Protein AF-A0A933M5R0-F1 (afdb_monomer_lite)

Secondary structure (DSSP, 8-state):
--HHHHHHH---S--GGGT-SSGGGS-GGGHHHHHHHHHTTT----HHHHHTS----HHHHHHHHHHHHHHHHHHHHHHTTPPPP-

Structure (mmCIF, N/CA/C/O backbone):
data_AF-A0A933M5R0-F1
#
_entry.id   AF-A0A933M5R0-F1
#
loop_
_atom_site.group_PDB
_atom_site.id
_atom_site.type_symbol
_atom_site.label_atom_id
_atom_site.label_alt_id
_atom_site.label_comp_id
_atom_site.label_asym_id
_atom_site.label_entity_id
_atom_site.label_seq_id
_atom_site.pdbx_PDB_ins_code
_atom_site.Cartn_x
_atom_site.Cartn_y
_atom_site.Cartn_z
_atom_site.occupancy
_atom_site.B_iso_or_equiv
_atom_site.auth_seq_id
_atom_site.auth_comp_id
_atom_site.auth_asym_id
_atom_site.auth_atom_id
_atom_site.pdbx_PDB_model_num
ATOM 1 N N . MET A 1 1 ? 2.749 12.619 -19.204 1.00 44.34 1 MET A N 1
ATOM 2 C CA . MET A 1 1 ? 1.728 12.144 -18.258 1.00 44.34 1 MET A CA 1
ATOM 3 C C . MET A 1 1 ? 0.488 13.002 -18.423 1.00 44.34 1 MET A C 1
ATOM 5 O O . MET A 1 1 ? 0.574 14.210 -18.233 1.00 44.34 1 MET A O 1
ATOM 9 N N . THR A 1 2 ? -0.607 12.419 -18.886 1.00 64.25 2 THR A N 1
ATOM 10 C CA . THR A 1 2 ? -1.887 13.091 -19.142 1.00 64.25 2 THR A CA 1
ATOM 11 C C . THR A 1 2 ? -2.802 13.003 -17.916 1.00 64.25 2 THR A C 1
ATOM 13 O O . THR A 1 2 ? -2.566 12.207 -17.007 1.00 64.25 2 THR A O 1
ATOM 16 N N . LEU A 1 3 ? -3.849 13.832 -17.865 1.00 53.28 3 LEU A N 1
ATOM 17 C CA . LEU A 1 3 ? -4.816 13.832 -16.759 1.00 53.28 3 LEU A CA 1
ATOM 18 C C . LEU A 1 3 ? -5.532 12.471 -16.609 1.00 53.28 3 LEU A C 1
ATOM 20 O O . LEU A 1 3 ? -5.803 12.039 -15.493 1.00 53.28 3 LEU A O 1
ATOM 24 N N . ASP A 1 4 ? -5.769 11.776 -17.725 1.00 54.56 4 ASP A N 1
ATOM 25 C CA . ASP A 1 4 ? -6.338 10.421 -17.758 1.00 54.56 4 ASP A CA 1
ATOM 26 C C . ASP A 1 4 ? -5.400 9.374 -17.147 1.00 54.56 4 ASP A C 1
ATOM 28 O O . ASP A 1 4 ? -5.846 8.433 -16.493 1.00 54.56 4 ASP A O 1
ATOM 32 N N . GLU A 1 5 ? -4.086 9.539 -17.316 1.00 53.09 5 GLU A N 1
ATOM 33 C CA . GLU A 1 5 ? -3.099 8.659 -16.685 1.00 53.09 5 GLU A CA 1
ATOM 34 C C . GLU A 1 5 ? -3.049 8.890 -15.173 1.00 53.09 5 GLU A C 1
ATOM 36 O O . GLU A 1 5 ? -2.929 7.932 -14.418 1.00 53.09 5 GLU A O 1
ATOM 41 N N . LEU A 1 6 ? -3.224 10.134 -14.717 1.00 50.47 6 LEU A N 1
ATOM 42 C CA . LEU A 1 6 ? -3.295 10.476 -13.293 1.00 50.47 6 LEU A CA 1
ATOM 43 C C . LEU A 1 6 ? -4.540 9.899 -12.598 1.00 50.47 6 LEU A C 1
ATOM 45 O O . LEU A 1 6 ? -4.444 9.497 -11.441 1.00 50.47 6 LEU A O 1
ATOM 49 N N . TRP A 1 7 ? -5.680 9.785 -13.290 1.00 48.62 7 TRP A N 1
ATOM 50 C CA . TRP A 1 7 ? -6.892 9.148 -12.748 1.00 48.62 7 TRP A CA 1
ATOM 51 C C . TRP A 1 7 ? -6.707 7.662 -12.423 1.00 48.62 7 TRP A C 1
ATOM 53 O O . TRP A 1 7 ? -7.328 7.171 -11.486 1.00 48.62 7 TRP A O 1
ATOM 63 N N . LYS A 1 8 ? -5.814 6.959 -13.131 1.00 49.22 8 LYS A N 1
ATOM 64 C CA . LYS A 1 8 ? -5.460 5.564 -12.813 1.00 49.22 8 LYS A CA 1
ATOM 65 C C . LYS A 1 8 ? -4.710 5.433 -11.484 1.00 49.22 8 LYS A C 1
ATOM 67 O O . LYS A 1 8 ? -4.797 4.398 -10.835 1.00 49.22 8 LYS A O 1
ATOM 72 N N . TYR A 1 9 ? -3.998 6.484 -11.078 1.00 49.69 9 TYR A N 1
ATOM 73 C CA . TYR A 1 9 ? -3.287 6.559 -9.798 1.00 49.69 9 TYR A CA 1
ATOM 74 C C . TYR A 1 9 ? -4.120 7.208 -8.688 1.00 49.69 9 TYR A C 1
ATOM 76 O O . TYR A 1 9 ? -3.790 7.074 -7.509 1.00 49.69 9 TYR A O 1
ATOM 84 N N . ALA A 1 10 ? -5.216 7.890 -9.036 1.00 48.53 10 ALA A N 1
ATOM 85 C CA . ALA A 1 10 ? -6.221 8.347 -8.088 1.00 48.53 10 ALA A CA 1
ATOM 86 C C . ALA A 1 10 ? -7.028 7.132 -7.604 1.00 48.53 10 ALA A C 1
ATOM 88 O O . ALA A 1 10 ? -8.143 6.879 -8.052 1.00 48.53 10 ALA A O 1
ATOM 89 N N . TYR A 1 11 ? -6.433 6.345 -6.709 1.00 50.69 11 TYR A N 1
ATOM 90 C CA . TYR A 1 11 ? -7.039 5.184 -6.062 1.00 50.69 11 TYR A CA 1
ATOM 91 C C . TYR A 1 11 ? -8.234 5.633 -5.205 1.00 50.69 11 TYR A C 1
ATOM 93 O O . TYR A 1 11 ? -8.132 5.891 -4.003 1.00 50.69 11 TYR A O 1
ATOM 101 N N . VAL A 1 12 ? -9.393 5.802 -5.843 1.00 47.34 12 VAL A N 1
ATOM 102 C CA . VAL A 1 12 ? -10.647 6.167 -5.187 1.00 47.34 12 VAL A CA 1
ATOM 103 C C . VAL A 1 12 ? -11.292 4.900 -4.621 1.00 47.34 12 VAL A C 1
ATOM 105 O O . VAL A 1 12 ? -12.081 4.228 -5.275 1.00 47.34 12 VAL A O 1
ATOM 108 N N . LYS A 1 13 ? -10.972 4.635 -3.350 1.00 56.53 13 LYS A N 1
ATOM 109 C CA . LYS A 1 13 ? -11.794 4.008 -2.291 1.00 56.53 13 LYS A CA 1
ATOM 110 C C . LYS A 1 13 ? -12.413 2.610 -2.467 1.00 56.53 13 LYS A C 1
ATOM 112 O O . LYS A 1 13 ? -12.905 2.113 -1.456 1.00 56.53 13 LYS A O 1
ATOM 117 N N . ARG A 1 14 ? -12.433 1.976 -3.641 1.00 62.59 14 ARG A N 1
ATOM 118 C CA . ARG A 1 14 ? -13.033 0.636 -3.801 1.00 62.59 14 ARG A CA 1
ATOM 119 C C . ARG A 1 14 ? -11.986 -0.431 -4.112 1.00 62.59 14 ARG A C 1
ATOM 121 O O . ARG A 1 14 ? -11.184 -0.199 -5.014 1.00 62.59 14 ARG A O 1
ATOM 128 N N . PRO A 1 15 ? -12.010 -1.576 -3.406 1.00 77.44 15 PRO A N 1
ATOM 129 C CA . PRO A 1 15 ? -11.165 -2.715 -3.732 1.00 77.44 15 PRO A CA 1
ATOM 130 C C . PRO A 1 15 ? -11.362 -3.162 -5.185 1.00 77.44 15 PRO A C 1
ATOM 132 O O . PRO A 1 15 ? -12.491 -3.285 -5.663 1.00 77.44 15 PRO A O 1
ATOM 135 N N . LEU A 1 16 ? -10.275 -3.459 -5.890 1.00 80.94 16 LEU A N 1
ATOM 136 C CA . LEU A 1 16 ? -10.288 -3.990 -7.252 1.00 80.94 16 LEU A CA 1
ATOM 137 C C . LEU A 1 16 ? -11.003 -5.344 -7.341 1.00 80.94 16 LEU A C 1
ATOM 139 O O . LEU A 1 16 ? -11.512 -5.685 -8.406 1.00 80.94 16 LEU A O 1
ATOM 143 N N . THR A 1 17 ? -11.106 -6.084 -6.236 1.00 81.69 17 THR A N 1
ATOM 144 C CA . THR A 1 17 ? -11.911 -7.310 -6.114 1.00 81.69 17 THR A CA 1
ATOM 145 C C . THR A 1 17 ? -13.417 -7.079 -6.230 1.00 81.69 17 THR A C 1
ATOM 147 O O . THR A 1 17 ? -14.148 -8.006 -6.571 1.00 81.69 17 THR A O 1
ATOM 150 N N . GLU A 1 18 ? -13.902 -5.855 -5.997 1.00 80.75 18 GLU A N 1
ATOM 151 C CA . GLU A 1 18 ? -15.302 -5.482 -6.246 1.00 80.75 18 GLU A CA 1
ATOM 152 C C . GLU A 1 18 ? -15.567 -5.149 -7.721 1.00 80.75 18 GLU A C 1
ATOM 154 O O . GLU A 1 18 ? -16.719 -5.105 -8.153 1.00 80.75 18 GLU A O 1
ATOM 159 N N . ILE A 1 19 ? -14.508 -4.886 -8.490 1.00 82.69 19 ILE A N 1
ATOM 160 C CA . ILE A 1 19 ? -14.579 -4.479 -9.898 1.00 82.69 19 ILE A CA 1
ATOM 161 C C . ILE A 1 19 ? -14.293 -5.674 -10.813 1.00 82.69 19 ILE A C 1
ATOM 163 O O . ILE A 1 19 ? -14.987 -5.871 -11.808 1.00 82.69 19 ILE A O 1
ATOM 167 N N . TYR A 1 20 ? -13.299 -6.488 -10.455 1.00 83.38 20 TYR A N 1
ATOM 168 C CA . TYR A 1 20 ? -12.881 -7.681 -11.182 1.00 83.38 20 TYR A CA 1
ATOM 169 C C . TYR A 1 20 ? -13.055 -8.909 -10.288 1.00 83.38 20 TYR A C 1
ATOM 171 O O . TYR A 1 20 ? -12.474 -8.991 -9.209 1.00 83.38 20 TYR A O 1
ATOM 179 N N . SER A 1 21 ? -13.837 -9.886 -10.741 1.00 83.94 21 SER A N 1
ATOM 180 C CA . SER A 1 21 ? -14.122 -11.116 -9.990 1.00 83.94 21 SER A CA 1
ATOM 181 C C . SER A 1 21 ? -12.980 -12.138 -10.005 1.00 83.94 21 SER A C 1
ATOM 183 O O . SER A 1 21 ? -12.956 -13.035 -9.164 1.00 83.94 21 SER A O 1
ATOM 185 N N . SER A 1 22 ? -12.042 -12.016 -10.947 1.00 87.75 22 SER A N 1
ATOM 186 C CA . SER A 1 22 ? -10.871 -12.884 -11.086 1.00 87.75 22 SER A CA 1
ATOM 187 C C . SER A 1 22 ? -9.625 -12.062 -11.403 1.00 87.75 22 SER A C 1
ATOM 189 O O . SER A 1 22 ? -9.701 -11.073 -12.128 1.00 87.75 22 SER A O 1
ATOM 191 N N . VAL A 1 23 ? -8.463 -12.516 -10.920 1.00 87.81 23 VAL A N 1
ATOM 192 C CA . VAL A 1 23 ? -7.145 -11.923 -11.223 1.00 87.81 23 VAL A CA 1
ATOM 193 C C . VAL A 1 23 ? -6.810 -11.958 -12.718 1.00 87.81 23 VAL A C 1
ATOM 195 O O . VAL A 1 23 ? -6.010 -11.157 -13.204 1.00 87.81 23 VAL A O 1
ATOM 198 N N . ASP A 1 24 ? -7.411 -12.885 -13.463 1.00 91.25 24 ASP A N 1
ATOM 199 C CA . ASP A 1 24 ? -7.186 -13.026 -14.902 1.00 91.25 24 ASP A CA 1
ATOM 200 C C . ASP A 1 24 ? -7.853 -11.911 -15.713 1.00 91.25 24 ASP A C 1
ATOM 202 O O . ASP A 1 24 ? -7.352 -11.562 -16.781 1.00 91.25 24 ASP A O 1
ATOM 206 N N . ASP A 1 25 ? -8.908 -11.303 -15.165 1.00 86.56 25 ASP A N 1
ATOM 207 C CA . ASP A 1 25 ? -9.654 -10.206 -15.790 1.00 86.56 25 ASP A CA 1
ATOM 208 C C . ASP A 1 25 ? -9.006 -8.832 -15.531 1.00 86.56 25 ASP A C 1
ATOM 210 O O . ASP A 1 25 ? -9.419 -7.820 -16.099 1.00 86.56 25 ASP A O 1
ATOM 214 N N . VAL A 1 26 ? -7.986 -8.785 -14.668 1.00 84.56 26 VAL A N 1
ATOM 215 C CA . VAL A 1 26 ? -7.316 -7.555 -14.237 1.00 84.56 26 VAL A CA 1
ATOM 216 C C . VAL A 1 26 ? -6.157 -7.232 -15.186 1.00 84.56 26 VAL A C 1
ATOM 218 O O . VAL A 1 26 ? -5.319 -8.108 -15.444 1.00 84.56 26 VAL A O 1
ATOM 221 N N . PRO A 1 27 ? -6.037 -5.980 -15.675 1.00 87.25 27 PRO A N 1
ATOM 222 C CA . PRO A 1 27 ? -4.858 -5.540 -16.419 1.00 87.25 27 PRO A CA 1
ATOM 223 C C . PRO A 1 27 ? -3.569 -5.824 -15.641 1.00 87.25 27 PRO A C 1
ATOM 225 O O . PRO A 1 27 ? -3.537 -5.706 -14.416 1.00 87.25 27 PRO A O 1
ATOM 228 N N . PHE A 1 28 ? -2.504 -6.220 -16.341 1.00 81.81 28 PHE A N 1
ATOM 229 C CA . PHE A 1 28 ? -1.268 -6.707 -15.716 1.00 81.81 28 PHE A CA 1
ATOM 230 C C . PHE A 1 28 ? -0.704 -5.732 -14.674 1.00 81.81 28 PHE A C 1
ATOM 232 O O . PHE A 1 28 ? -0.307 -6.153 -13.590 1.00 81.81 28 PHE A O 1
ATOM 239 N N . GLU A 1 29 ? -0.743 -4.436 -14.979 1.00 82.62 29 GLU A N 1
ATOM 240 C CA . GLU A 1 29 ? -0.276 -3.350 -14.119 1.00 82.62 29 GLU A CA 1
ATOM 241 C C . GLU A 1 29 ? -1.043 -3.205 -12.793 1.00 82.62 29 GLU A C 1
ATOM 243 O O . GLU A 1 29 ? -0.543 -2.536 -11.898 1.00 82.62 29 GLU A O 1
ATOM 248 N N . PHE A 1 30 ? -2.217 -3.834 -12.657 1.00 82.69 30 PHE A N 1
ATOM 249 C CA . PHE A 1 30 ? -3.062 -3.792 -11.457 1.00 82.69 30 PHE A CA 1
ATOM 250 C C . PHE A 1 30 ? -3.251 -5.164 -10.799 1.00 82.69 30 PHE A C 1
ATOM 252 O O . PHE A 1 30 ? -3.979 -5.285 -9.812 1.00 82.69 30 PHE A O 1
ATOM 259 N N . LYS A 1 31 ? -2.621 -6.227 -11.322 1.00 84.56 31 LYS A N 1
ATOM 260 C CA . LYS A 1 31 ? -2.751 -7.574 -10.743 1.00 84.56 31 LYS A CA 1
ATOM 261 C C . LYS A 1 31 ? -2.213 -7.633 -9.319 1.00 84.56 31 LYS A C 1
ATOM 263 O O . LYS A 1 31 ? -2.798 -8.313 -8.482 1.00 84.56 31 LYS A O 1
ATOM 268 N N . MET A 1 32 ? -1.133 -6.909 -9.025 1.00 81.06 32 MET A N 1
ATOM 269 C CA . MET A 1 32 ? -0.572 -6.854 -7.674 1.00 81.06 32 MET A CA 1
ATOM 270 C C . MET A 1 32 ? -1.516 -6.160 -6.691 1.00 81.06 32 MET A C 1
ATOM 272 O O . MET A 1 32 ? -1.665 -6.619 -5.565 1.00 81.06 32 MET A O 1
ATOM 276 N N . GLU A 1 33 ? -2.183 -5.094 -7.113 1.00 81.12 33 GLU A N 1
ATOM 277 C CA . GLU A 1 33 ? -3.160 -4.338 -6.331 1.00 81.12 33 GLU A CA 1
ATOM 278 C C . GLU A 1 33 ? -4.421 -5.169 -6.105 1.00 81.12 33 GLU A C 1
ATOM 280 O O . GLU A 1 33 ? -4.915 -5.233 -4.986 1.00 81.12 33 GLU A O 1
ATOM 285 N N . TRP A 1 34 ? -4.882 -5.901 -7.120 1.00 86.56 34 TRP A N 1
ATOM 286 C CA . TRP A 1 34 ? -5.997 -6.831 -6.962 1.00 86.56 34 TRP A CA 1
ATOM 287 C C . TRP A 1 34 ? -5.658 -7.975 -6.008 1.00 86.56 34 TRP A C 1
ATOM 289 O O . TRP A 1 34 ? -6.479 -8.336 -5.174 1.00 86.56 34 TRP A O 1
ATOM 299 N N . LEU A 1 35 ? -4.444 -8.531 -6.084 1.00 82.06 35 LEU A N 1
ATOM 300 C CA . LEU A 1 35 ? -3.984 -9.560 -5.148 1.00 82.06 35 LEU A CA 1
ATOM 301 C C . LEU A 1 35 ? -3.878 -9.005 -3.723 1.00 82.06 35 LEU A C 1
ATOM 303 O O . LEU A 1 35 ? -4.282 -9.682 -2.781 1.00 82.06 35 LEU A O 1
ATOM 307 N N . LYS A 1 36 ? -3.407 -7.766 -3.549 1.00 80.06 36 LYS A N 1
ATOM 308 C CA . LYS A 1 36 ? -3.476 -7.078 -2.253 1.00 80.06 36 LYS A CA 1
ATOM 309 C C . LYS A 1 36 ? -4.930 -6.950 -1.800 1.00 80.06 36 LYS A C 1
ATOM 311 O O . LYS A 1 36 ? -5.260 -7.370 -0.708 1.00 80.06 36 LYS A O 1
ATOM 316 N N . ASP A 1 37 ? -5.851 -6.506 -2.638 1.00 79.06 37 ASP A N 1
ATOM 317 C CA . ASP A 1 37 ? -7.257 -6.410 -2.236 1.00 79.06 37 ASP A CA 1
ATOM 318 C C . ASP A 1 37 ? -7.907 -7.782 -1.948 1.00 79.06 37 ASP A C 1
ATOM 320 O O . ASP A 1 37 ? -8.758 -7.898 -1.068 1.00 79.06 37 ASP A O 1
ATOM 324 N N . ALA A 1 38 ? -7.496 -8.847 -2.638 1.00 79.19 38 ALA A N 1
ATOM 325 C CA . ALA A 1 38 ? -8.013 -10.203 -2.444 1.00 79.19 38 ALA A CA 1
ATOM 326 C C . ALA A 1 38 ? -7.487 -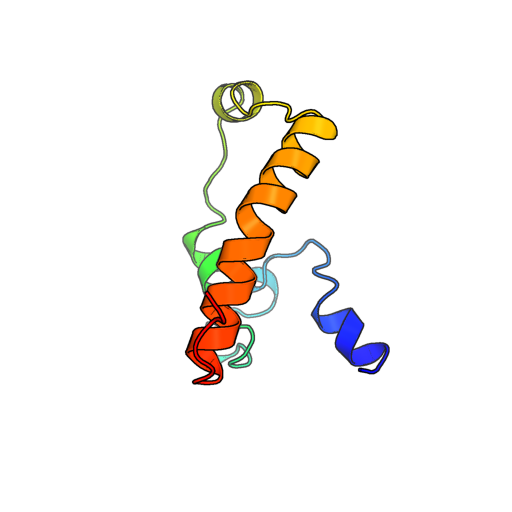10.880 -1.173 1.00 79.19 38 ALA A C 1
ATOM 328 O O . ALA A 1 38 ? -8.226 -11.627 -0.527 1.00 79.19 38 ALA A O 1
ATOM 329 N N . TYR A 1 39 ? -6.227 -10.628 -0.812 1.00 74.25 39 TYR A N 1
ATOM 330 C CA . TYR A 1 39 ? -5.544 -11.314 0.289 1.00 74.25 39 TYR A CA 1
ATOM 331 C C . TYR A 1 39 ? -5.265 -10.423 1.513 1.00 74.25 39 TYR A C 1
ATOM 333 O O . TYR A 1 39 ? -5.107 -10.949 2.611 1.00 74.25 39 TYR A O 1
ATOM 341 N N . ASP A 1 40 ? -5.252 -9.099 1.354 1.00 65.06 40 ASP A N 1
ATOM 342 C CA . ASP A 1 40 ? -4.901 -8.096 2.375 1.00 65.06 40 ASP A CA 1
ATOM 343 C C . ASP A 1 40 ? -6.156 -7.379 2.937 1.00 65.06 40 ASP A C 1
ATOM 345 O O . ASP A 1 40 ? -6.164 -6.926 4.084 1.00 65.06 40 ASP A O 1
ATOM 349 N N . TYR A 1 41 ? -7.294 -7.375 2.219 1.00 54.12 41 TYR A N 1
ATOM 350 C CA . TYR A 1 41 ? -8.542 -6.714 2.663 1.00 54.12 41 TYR A CA 1
ATOM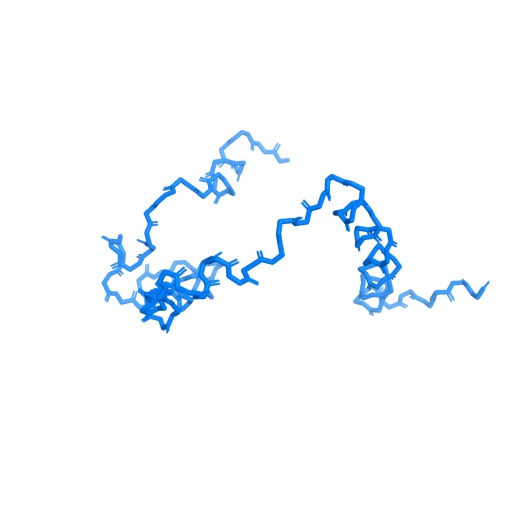 351 C C . TYR A 1 41 ? -9.363 -7.496 3.714 1.00 54.12 41 TYR A C 1
ATOM 353 O O . TYR A 1 41 ? -10.538 -7.218 3.954 1.00 54.12 41 TYR A O 1
ATOM 361 N N . LYS A 1 42 ? -8.757 -8.470 4.399 1.00 49.81 42 LYS A N 1
ATOM 362 C CA . LYS A 1 42 ? -9.327 -9.069 5.621 1.00 49.81 42 LYS A CA 1
ATOM 363 C C . LYS A 1 42 ? -8.534 -8.759 6.883 1.00 49.81 42 LYS A C 1
ATOM 365 O O . LYS A 1 42 ? -8.711 -9.439 7.892 1.00 49.81 42 LYS A O 1
ATOM 370 N N . ARG A 1 43 ? -7.712 -7.710 6.891 1.00 50.31 43 ARG A N 1
ATOM 371 C CA . ARG A 1 43 ? -7.197 -7.182 8.155 1.00 50.31 43 ARG A CA 1
ATOM 372 C C . ARG A 1 43 ? -8.186 -6.178 8.750 1.00 50.31 43 ARG A C 1
ATOM 374 O O . ARG A 1 43 ? -8.007 -4.968 8.666 1.00 50.31 43 ARG A O 1
ATOM 381 N N . THR A 1 44 ? -9.262 -6.690 9.348 1.00 52.09 44 THR A N 1
ATOM 382 C CA . THR A 1 44 ? -10.013 -5.937 10.362 1.00 52.09 44 THR A CA 1
ATOM 383 C C . THR A 1 44 ? -9.069 -5.710 11.529 1.00 52.09 44 THR A C 1
ATOM 385 O O . THR A 1 44 ? -8.833 -6.626 12.313 1.00 52.09 44 THR A O 1
ATOM 388 N N . TYR A 1 45 ? -8.481 -4.518 11.591 1.00 52.19 45 TYR A N 1
ATOM 389 C CA . TYR A 1 45 ? -7.716 -4.099 12.755 1.00 52.19 45 TYR A CA 1
ATOM 390 C C . TYR A 1 45 ? -8.648 -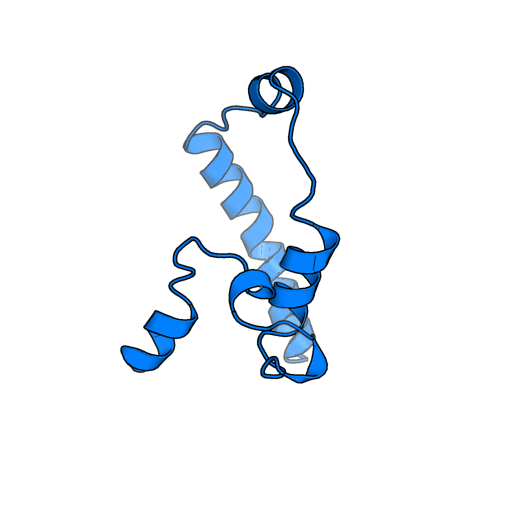4.079 13.968 1.00 52.19 45 TYR A C 1
ATOM 392 O O . TYR A 1 45 ? -9.762 -3.558 13.864 1.00 52.19 45 TYR A O 1
ATOM 400 N N . SER A 1 46 ? -8.223 -4.648 15.098 1.00 57.19 46 SER A N 1
ATOM 401 C CA . SER A 1 46 ? -8.961 -4.435 16.348 1.00 57.19 46 SER A CA 1
ATOM 402 C C . SER A 1 46 ? -8.861 -2.964 16.763 1.00 57.19 46 SER A C 1
ATOM 404 O O . SER A 1 46 ? -7.919 -2.262 16.382 1.00 57.19 46 SER A O 1
ATOM 406 N N . ASP A 1 47 ? -9.808 -2.484 17.570 1.00 62.22 47 ASP A N 1
ATOM 407 C CA . ASP A 1 47 ? -9.753 -1.122 18.121 1.00 62.22 47 ASP A CA 1
ATOM 408 C C . ASP A 1 47 ? -8.435 -0.871 18.882 1.00 62.22 47 ASP A C 1
ATOM 410 O O . ASP A 1 47 ? -7.910 0.243 18.879 1.00 62.22 47 ASP A O 1
ATOM 414 N N . GLU A 1 48 ? -7.841 -1.920 19.462 1.00 63.34 48 GLU A N 1
ATOM 415 C CA . GLU A 1 48 ? -6.527 -1.861 20.110 1.00 63.34 48 GLU A CA 1
ATOM 416 C C . GLU A 1 48 ? -5.378 -1.725 19.104 1.00 63.34 48 GLU A C 1
ATOM 418 O O . GLU A 1 48 ? -4.453 -0.955 19.352 1.00 63.34 48 GLU A O 1
ATOM 423 N N . GLU A 1 49 ? -5.426 -2.407 17.953 1.00 55.16 49 GLU A N 1
ATOM 424 C CA . GLU A 1 49 ? -4.432 -2.224 16.886 1.00 55.16 49 GLU A CA 1
ATOM 425 C C . GLU A 1 49 ? -4.492 -0.798 16.317 1.00 55.16 49 GLU A C 1
ATOM 427 O O . GLU A 1 49 ? -3.447 -0.191 16.075 1.00 55.16 49 GLU A O 1
ATOM 432 N N . ILE A 1 50 ? -5.693 -0.230 16.159 1.00 61.12 50 ILE A N 1
ATOM 433 C CA . ILE A 1 50 ? -5.894 1.157 15.711 1.00 61.12 50 ILE A CA 1
ATOM 434 C C . ILE A 1 50 ? -5.356 2.143 16.754 1.00 61.12 50 ILE A C 1
ATOM 436 O O . ILE A 1 50 ? -4.638 3.074 16.393 1.00 61.12 50 ILE A O 1
ATOM 440 N N . ALA A 1 51 ? -5.649 1.918 18.038 1.00 62.34 51 ALA A N 1
ATOM 441 C CA . ALA A 1 51 ? -5.144 2.737 19.139 1.00 62.34 51 ALA A CA 1
ATOM 442 C C . ALA A 1 51 ? -3.623 2.602 19.346 1.00 62.34 51 ALA A C 1
ATOM 444 O O . ALA A 1 51 ? -2.987 3.531 19.837 1.00 62.34 51 ALA A O 1
ATOM 445 N N . SER A 1 52 ? -3.036 1.463 18.960 1.00 59.31 52 SER A N 1
ATOM 446 C CA . SER A 1 52 ? -1.592 1.204 19.026 1.00 59.31 52 SER A CA 1
ATOM 447 C C . SER A 1 52 ? -0.801 1.771 17.851 1.00 59.31 52 SER A C 1
ATOM 449 O O . SER A 1 52 ? 0.432 1.740 17.882 1.00 59.31 52 SER A O 1
ATOM 451 N N . ARG A 1 53 ? -1.470 2.287 16.808 1.00 60.34 53 ARG A N 1
ATOM 452 C CA . ARG A 1 53 ? -0.744 2.960 15.734 1.00 60.34 53 ARG A CA 1
ATOM 453 C C . ARG A 1 53 ? -0.076 4.195 16.325 1.00 60.34 53 ARG A C 1
ATOM 455 O O . ARG A 1 53 ? -0.758 5.013 16.943 1.00 60.34 53 ARG A O 1
ATOM 462 N N . PRO A 1 54 ? 1.239 4.366 16.133 1.00 56.91 54 PRO A N 1
ATOM 463 C CA . PRO A 1 54 ? 1.862 5.624 16.476 1.00 56.91 54 PRO A CA 1
ATOM 464 C C . PRO A 1 54 ? 1.168 6.697 15.637 1.00 56.91 54 PRO A C 1
ATOM 466 O O . PRO A 1 54 ? 1.182 6.638 14.406 1.00 56.91 54 PRO A O 1
ATOM 469 N N . ASN A 1 55 ? 0.521 7.657 16.299 1.00 66.38 55 ASN A N 1
ATOM 470 C CA . ASN A 1 55 ? 0.193 8.929 15.672 1.00 66.38 55 ASN A CA 1
ATOM 471 C C . ASN A 1 55 ? 1.531 9.592 15.360 1.00 66.38 55 ASN A C 1
ATOM 473 O O . ASN A 1 55 ? 2.060 10.330 16.188 1.00 66.38 55 ASN A O 1
ATOM 477 N N . LEU A 1 56 ? 2.111 9.243 14.210 1.00 68.75 56 LEU A N 1
ATOM 478 C CA . LEU A 1 56 ? 3.332 9.866 13.739 1.00 68.75 56 LEU A CA 1
ATOM 479 C C . LEU A 1 56 ? 3.040 11.354 13.610 1.00 68.75 56 LEU A C 1
ATOM 481 O O . LEU A 1 56 ? 2.092 11.752 12.923 1.00 68.75 56 LEU A O 1
ATOM 485 N N . THR A 1 57 ? 3.810 12.172 14.317 1.00 79.56 57 THR A N 1
ATOM 486 C CA . THR A 1 57 ? 3.696 13.616 14.145 1.00 79.56 57 THR A CA 1
ATOM 487 C C . THR A 1 57 ? 4.188 13.978 12.740 1.00 79.56 57 THR A C 1
ATOM 489 O O . THR A 1 57 ? 4.943 13.209 12.134 1.00 79.56 57 THR A O 1
ATOM 492 N N . PRO A 1 58 ? 3.777 15.130 12.184 1.00 72.12 58 PRO A N 1
ATOM 493 C CA . PRO A 1 58 ? 4.292 15.596 10.899 1.00 72.12 58 PRO A CA 1
ATOM 494 C C . PRO A 1 58 ? 5.826 15.566 10.811 1.00 72.12 58 PRO A C 1
ATOM 496 O O . PRO A 1 58 ? 6.367 15.223 9.767 1.00 72.12 58 PRO A O 1
ATOM 499 N N . GLU A 1 59 ? 6.520 15.844 11.915 1.00 74.50 59 GLU A N 1
ATOM 500 C CA . GLU A 1 59 ? 7.980 15.779 12.024 1.00 74.50 59 GLU A CA 1
ATOM 501 C C . GLU A 1 59 ? 8.501 14.346 11.882 1.00 74.50 59 GLU A C 1
ATOM 503 O O . GLU A 1 59 ? 9.401 14.107 11.092 1.00 74.50 59 GLU A O 1
ATOM 508 N N . GLN A 1 60 ? 7.881 13.366 12.544 1.00 75.00 60 GLN A N 1
ATOM 509 C CA . GLN A 1 60 ? 8.285 11.958 12.420 1.00 75.00 60 GLN A CA 1
ATOM 510 C C . GLN A 1 60 ? 8.038 11.398 11.013 1.00 75.00 60 GLN A C 1
ATOM 512 O O . GLN A 1 60 ? 8.752 10.506 10.558 1.00 75.00 60 GLN A O 1
ATOM 517 N N . VAL A 1 61 ? 7.021 11.912 10.313 1.00 75.88 61 VAL A N 1
ATOM 518 C CA . VAL A 1 61 ? 6.792 11.593 8.898 1.00 75.88 61 VAL A CA 1
ATOM 519 C C . VAL A 1 61 ? 7.895 12.194 8.025 1.00 75.88 61 VAL A C 1
ATOM 521 O O . VAL A 1 61 ? 8.349 11.528 7.098 1.00 75.88 61 VAL A O 1
ATOM 524 N N . LEU A 1 62 ? 8.333 13.423 8.309 1.00 74.12 62 LEU A N 1
ATOM 525 C CA . LEU A 1 62 ? 9.434 14.064 7.588 1.00 74.12 62 LEU A CA 1
ATOM 526 C C . LEU A 1 62 ? 10.760 13.340 7.826 1.00 74.12 62 LEU A C 1
ATOM 528 O O . LEU A 1 62 ? 11.425 13.011 6.849 1.00 74.12 62 LEU A O 1
ATOM 532 N N . ASP A 1 63 ? 11.079 13.003 9.075 1.00 74.56 63 ASP A N 1
ATOM 533 C CA . ASP A 1 63 ? 12.281 12.241 9.430 1.00 74.56 63 ASP A CA 1
ATOM 534 C C . ASP A 1 63 ? 12.313 10.900 8.681 1.00 74.56 63 ASP A C 1
ATOM 536 O O . ASP A 1 63 ? 13.305 10.543 8.047 1.00 74.56 63 ASP A O 1
ATOM 540 N N . TRP 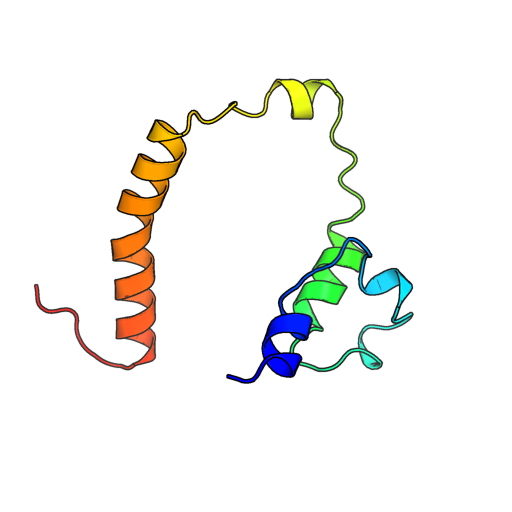A 1 64 ? 11.185 10.183 8.659 1.00 82.75 64 TRP A N 1
ATOM 541 C CA . TRP A 1 64 ? 11.071 8.930 7.915 1.00 82.75 64 TRP A CA 1
ATOM 542 C C . TRP A 1 64 ? 11.256 9.121 6.402 1.00 82.75 64 TRP A C 1
ATOM 544 O O . TRP A 1 64 ? 11.924 8.320 5.748 1.00 82.75 64 TRP A O 1
ATOM 554 N N . LEU A 1 65 ? 10.684 10.179 5.820 1.00 76.00 65 LEU A N 1
ATOM 555 C CA . LEU A 1 65 ? 10.869 10.478 4.399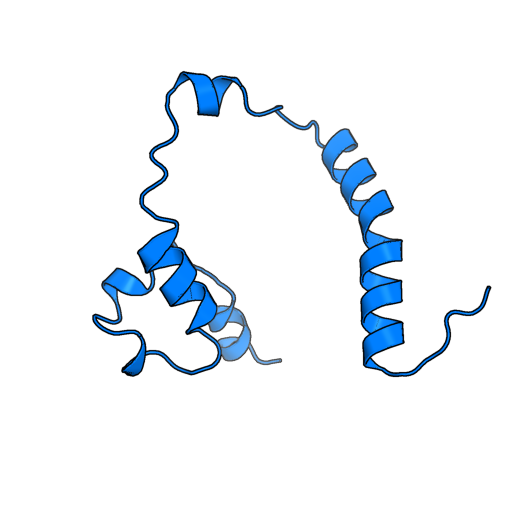 1.00 76.00 65 LEU A CA 1
ATOM 556 C C . LEU A 1 65 ? 12.334 10.800 4.079 1.00 76.00 65 LEU A C 1
ATOM 558 O O . LEU A 1 65 ? 12.836 10.340 3.054 1.00 76.00 65 LEU A O 1
ATOM 562 N N . GLU A 1 66 ? 13.025 11.538 4.945 1.00 83.25 66 GLU A N 1
ATOM 563 C CA . GLU A 1 66 ? 14.451 11.840 4.796 1.00 83.25 66 GLU A CA 1
ATOM 564 C C . GLU A 1 66 ? 15.319 10.577 4.871 1.00 83.25 66 GLU A C 1
ATOM 566 O O . GLU A 1 66 ? 16.227 10.417 4.055 1.00 83.25 66 GLU A O 1
ATOM 571 N N . GLU A 1 67 ? 15.002 9.638 5.766 1.00 79.31 67 GLU A N 1
ATOM 572 C CA . GLU A 1 67 ? 15.695 8.345 5.868 1.00 79.31 67 GLU A CA 1
ATOM 573 C C . GLU A 1 67 ? 15.479 7.449 4.638 1.00 79.31 67 GLU A C 1
ATOM 575 O O . GLU A 1 67 ? 16.372 6.702 4.229 1.00 79.31 67 GLU A O 1
ATOM 580 N N . VAL A 1 68 ? 14.295 7.512 4.026 1.00 85.81 68 VAL A N 1
ATOM 581 C CA . VAL A 1 68 ? 13.922 6.642 2.902 1.00 85.81 68 VAL A CA 1
ATOM 582 C C . VAL A 1 68 ? 14.422 7.178 1.553 1.00 85.81 68 VAL A C 1
ATOM 584 O O . VAL A 1 68 ? 14.642 6.395 0.625 1.00 85.81 68 VAL A O 1
ATOM 587 N N . VAL A 1 69 ? 14.658 8.487 1.420 1.00 83.12 69 VAL A N 1
ATOM 588 C CA . VAL A 1 69 ? 15.143 9.1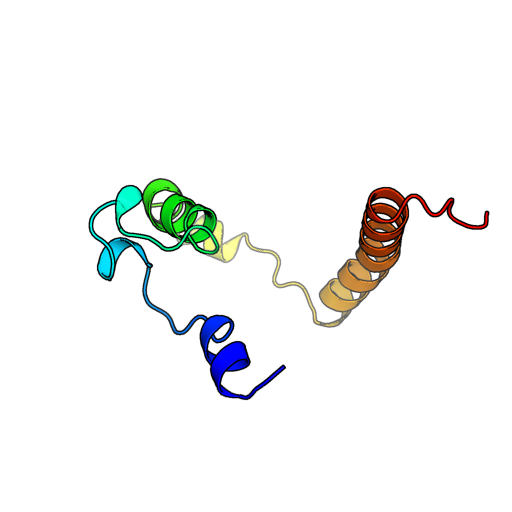10 0.173 1.00 83.12 69 VAL A CA 1
ATOM 589 C C . VAL A 1 69 ? 16.452 8.488 -0.348 1.00 83.12 69 VAL A C 1
ATOM 591 O O . VAL A 1 69 ? 16.484 8.129 -1.531 1.00 83.12 69 VAL A O 1
ATOM 594 N N . PRO A 1 70 ? 17.506 8.289 0.470 1.00 78.31 70 PRO A N 1
ATOM 595 C CA . PRO A 1 70 ? 18.728 7.610 0.037 1.00 78.31 70 PRO A CA 1
ATOM 596 C C . PRO A 1 70 ? 18.477 6.181 -0.457 1.00 78.31 70 PRO A C 1
ATOM 598 O O . PRO A 1 70 ? 19.009 5.791 -1.492 1.00 78.31 70 PRO A O 1
ATOM 601 N N . LEU A 1 71 ? 17.603 5.426 0.218 1.00 79.75 71 LEU A N 1
ATOM 602 C CA . LEU A 1 71 ? 17.279 4.041 -0.145 1.00 79.75 71 LEU A CA 1
ATOM 603 C C . LEU A 1 71 ? 16.558 3.955 -1.496 1.00 79.75 71 LEU A C 1
ATOM 605 O O . LEU A 1 71 ? 16.887 3.112 -2.331 1.00 79.75 71 LEU A O 1
ATOM 609 N N . ILE A 1 72 ? 15.591 4.847 -1.735 1.00 77.12 72 ILE A N 1
ATOM 610 C CA . ILE A 1 72 ? 14.886 4.930 -3.022 1.00 77.12 72 ILE A CA 1
ATOM 611 C C . ILE A 1 72 ? 15.861 5.326 -4.133 1.00 77.12 72 ILE A C 1
ATOM 613 O O . ILE A 1 72 ? 15.802 4.781 -5.238 1.00 77.12 72 ILE A O 1
ATOM 617 N N . TRP A 1 73 ? 16.757 6.272 -3.851 1.00 77.50 73 TRP A N 1
ATOM 618 C CA . TRP A 1 73 ? 17.772 6.704 -4.801 1.00 77.50 73 TRP A CA 1
ATOM 619 C C . TRP A 1 73 ? 18.720 5.560 -5.172 1.00 77.50 73 TRP A C 1
ATOM 621 O O . TRP A 1 73 ? 18.903 5.288 -6.357 1.00 77.50 73 TRP A O 1
ATOM 631 N N . GLU A 1 74 ? 19.261 4.840 -4.191 1.00 80.25 74 GLU A N 1
ATOM 632 C CA . GLU A 1 74 ? 20.141 3.689 -4.412 1.00 80.25 74 GLU A CA 1
ATOM 633 C C . GLU A 1 74 ? 19.452 2.572 -5.197 1.00 80.25 74 GLU A C 1
ATOM 635 O O . GLU A 1 74 ? 20.022 2.067 -6.166 1.00 80.25 74 GLU A O 1
ATOM 640 N N . ALA A 1 75 ? 18.211 2.229 -4.842 1.00 75.69 75 ALA A N 1
ATOM 641 C CA . ALA A 1 75 ? 17.428 1.229 -5.564 1.00 75.69 75 ALA A CA 1
ATOM 642 C C . ALA A 1 75 ? 17.237 1.618 -7.039 1.00 75.69 75 ALA A C 1
ATOM 644 O O . ALA A 1 75 ? 17.416 0.792 -7.937 1.00 75.69 75 ALA A O 1
ATOM 645 N N . LYS A 1 76 ? 16.951 2.897 -7.301 1.00 74.81 76 LYS A N 1
ATOM 646 C CA . LYS A 1 76 ? 16.780 3.426 -8.657 1.00 74.81 76 LYS A CA 1
ATOM 647 C C . LYS A 1 76 ? 18.093 3.475 -9.441 1.00 74.81 76 LYS A C 1
ATOM 649 O O . LYS A 1 76 ? 18.108 3.190 -10.635 1.00 74.81 76 LYS A O 1
ATOM 654 N N . MET A 1 77 ? 19.204 3.815 -8.792 1.00 78.44 77 MET A N 1
ATOM 655 C CA . MET A 1 77 ? 20.528 3.784 -9.421 1.00 78.44 77 MET A CA 1
ATOM 656 C C . MET A 1 77 ? 20.957 2.349 -9.755 1.00 78.44 77 MET A C 1
ATOM 658 O O . MET A 1 77 ? 21.478 2.110 -10.845 1.00 78.44 77 MET A O 1
ATOM 662 N N . ALA A 1 78 ? 20.667 1.387 -8.874 1.00 75.62 78 ALA A N 1
ATOM 663 C CA . ALA A 1 78 ? 20.919 -0.033 -9.107 1.00 75.62 78 ALA A CA 1
ATOM 664 C C . ALA A 1 78 ? 20.103 -0.583 -10.289 1.00 75.62 78 ALA A C 1
ATOM 666 O O . ALA A 1 78 ? 20.659 -1.288 -11.131 1.00 75.62 78 ALA A O 1
ATOM 667 N N . GLU A 1 79 ? 18.823 -0.216 -10.399 1.00 79.75 79 GLU A N 1
ATOM 668 C CA . GLU A 1 79 ? 17.969 -0.564 -11.544 1.00 79.75 79 GLU A CA 1
ATOM 669 C C . GLU A 1 79 ? 18.519 -0.001 -12.866 1.00 79.75 79 GLU A C 1
ATOM 671 O O . GLU A 1 79 ? 18.537 -0.688 -13.887 1.00 79.75 79 GLU A O 1
ATOM 676 N N . LEU A 1 80 ? 19.030 1.233 -12.843 1.00 80.69 80 LEU A N 1
ATOM 677 C CA . LEU A 1 80 ? 19.607 1.904 -14.011 1.00 80.69 80 LEU A CA 1
ATOM 678 C C . LEU A 1 80 ? 21.057 1.479 -14.316 1.00 80.69 80 LEU A C 1
ATOM 680 O O . LEU A 1 80 ? 21.642 1.959 -15.288 1.00 80.69 80 LEU A O 1
ATOM 684 N N . GLY A 1 81 ? 21.657 0.604 -13.501 1.00 80.56 81 GLY A N 1
ATOM 685 C CA . GLY A 1 81 ? 23.052 0.174 -13.646 1.00 80.56 81 GLY A CA 1
ATOM 686 C C . GLY A 1 81 ? 24.083 1.282 -13.385 1.00 80.56 81 GLY A C 1
ATOM 687 O O . GLY A 1 81 ? 25.248 1.149 -13.769 1.00 80.56 81 GLY A O 1
ATOM 688 N N . ILE A 1 82 ? 23.672 2.378 -12.745 1.00 72.75 82 ILE A N 1
ATOM 689 C CA . ILE A 1 82 ? 24.524 3.519 -12.411 1.00 72.75 82 ILE A CA 1
ATOM 690 C C . ILE A 1 82 ? 25.112 3.264 -11.023 1.00 72.75 82 ILE A C 1
ATOM 692 O O . ILE A 1 82 ? 24.387 3.091 -10.047 1.00 72.75 82 ILE A O 1
ATOM 696 N N . LYS A 1 83 ? 26.443 3.229 -10.908 1.00 64.50 83 LYS A N 1
ATOM 697 C CA . LYS A 1 83 ? 27.091 3.129 -9.594 1.00 64.50 83 LYS A CA 1
ATOM 698 C C . LYS A 1 83 ? 26.915 4.448 -8.848 1.00 64.50 83 LYS A C 1
ATOM 700 O O . LYS A 1 83 ? 27.260 5.496 -9.392 1.00 64.50 83 LYS A O 1
ATOM 705 N N . SER A 1 84 ? 26.396 4.374 -7.621 1.00 55.78 84 SER A N 1
ATOM 706 C CA . SER A 1 84 ? 26.278 5.537 -6.740 1.00 55.78 84 SER A CA 1
ATOM 707 C C . SER A 1 84 ? 27.654 6.201 -6.583 1.00 55.78 84 SER A C 1
ATOM 709 O O . SER A 1 84 ? 28.638 5.483 -6.360 1.00 55.78 84 SER A O 1
ATOM 711 N N . PRO A 1 85 ? 27.773 7.528 -6.755 1.00 61.38 85 PRO A N 1
ATOM 712 C CA . PRO A 1 85 ? 28.993 8.227 -6.401 1.00 61.38 85 PRO A CA 1
ATOM 713 C C . PRO A 1 85 ? 29.097 8.202 -4.873 1.00 61.38 85 PRO A C 1
ATOM 715 O O . PRO A 1 85 ? 28.205 8.704 -4.194 1.00 61.38 85 PRO A O 1
ATOM 718 N N . ASN A 1 86 ? 30.144 7.544 -4.367 1.00 54.00 86 ASN A N 1
ATOM 719 C CA . ASN A 1 86 ? 30.511 7.545 -2.947 1.00 54.00 86 ASN A CA 1
ATOM 720 C C . ASN A 1 86 ? 30.504 8.952 -2.342 1.00 54.00 86 ASN A C 1
ATOM 722 O O . ASN A 1 86 ? 30.985 9.880 -3.037 1.00 54.00 86 ASN A O 1
#

Sequence (86 aa):
MTLDELWKYAYVKRPLTEIYSSVDDVPFEFKMEWLKDAYDYKRTYSDEEIASRPNLTPEQVLDWLEEVVPLIWEAKMAELGIKSPN

Foldseek 3Di:
DDPVVVVVVVPPDDACCVVDVDLVPDDPVCSVSNVCSVPVVPPPDDPVNVVPPPPQDPVNVVVVVVVCVVVVVCVVCVVVVHDDDD

pLDDT: mean 70.51, std 12.96, range [44.34, 91.25]

Radius of gyration: 18.11 Å; chains: 1; bounding box: 46×29×39 Å